Protein AF-A0A9C7PQ02-F1 (afdb_monomer_lite)

Foldseek 3Di:
DFDDLVHDQVVVVVVVCVVCVVVVHDDWDFPDDDRVRRDTDTHDPDDDDPPD

Structure (mmCIF, N/CA/C/O backbone):
data_AF-A0A9C7PQ02-F1
#
_entry.id   AF-A0A9C7PQ02-F1
#
loop_
_atom_site.group_PDB
_atom_site.id
_atom_site.type_symbol
_atom_site.label_atom_id
_atom_site.label_alt_id
_atom_site.label_comp_id
_atom_site.label_asym_id
_atom_site.label_entity_id
_atom_site.label_seq_id
_atom_site.pdbx_PDB_ins_code
_atom_site.Cartn_x
_atom_site.Cartn_y
_atom_site.Cartn_z
_atom_site.occupancy
_atom_site.B_iso_or_equiv
_atom_site.auth_seq_id
_atom_site.auth_comp_id
_atom_site.auth_asym_id
_atom_site.auth_atom_id
_atom_site.pdbx_PDB_model_num
ATOM 1 N N . MET A 1 1 ? -3.179 -6.277 3.731 1.00 84.94 1 MET A N 1
ATOM 2 C CA . MET A 1 1 ? -2.734 -5.348 4.789 1.00 84.94 1 MET A CA 1
ATOM 3 C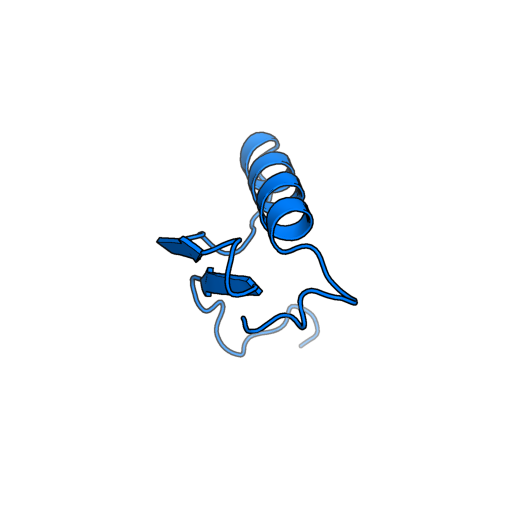 C . MET A 1 1 ? -3.867 -5.200 5.788 1.00 84.94 1 MET A C 1
ATOM 5 O O . MET A 1 1 ? -5.015 -5.163 5.359 1.00 84.94 1 MET A O 1
ATOM 9 N N . ASP A 1 2 ? -3.533 -5.158 7.073 1.00 88.69 2 ASP A N 1
ATOM 10 C CA . ASP A 1 2 ? -4.468 -4.971 8.186 1.00 88.69 2 ASP A CA 1
ATOM 11 C C . ASP A 1 2 ? -4.011 -3.741 8.974 1.00 88.69 2 ASP A C 1
ATOM 13 O O . ASP A 1 2 ? -2.880 -3.714 9.468 1.00 88.69 2 ASP A O 1
ATOM 17 N N . ALA A 1 3 ? -4.836 -2.698 8.975 1.00 85.81 3 ALA A N 1
ATOM 18 C CA . ALA A 1 3 ? -4.509 -1.387 9.508 1.00 85.81 3 ALA A CA 1
ATOM 19 C C . ALA A 1 3 ? -5.443 -1.054 10.680 1.00 85.81 3 ALA A C 1
ATOM 21 O O . ALA A 1 3 ? -6.660 -0.966 10.496 1.00 85.81 3 ALA A O 1
ATOM 22 N N . PRO A 1 4 ? -4.906 -0.808 11.887 1.00 85.75 4 PRO A N 1
ATOM 23 C CA . PRO A 1 4 ? -5.716 -0.353 13.006 1.00 85.75 4 PRO A CA 1
ATOM 24 C C . PRO A 1 4 ? -6.399 0.981 12.670 1.00 85.75 4 PRO A C 1
ATOM 26 O O . PRO A 1 4 ? -5.727 1.998 12.494 1.00 85.75 4 PRO A O 1
ATOM 29 N N . LEU A 1 5 ? -7.735 0.984 12.639 1.00 81.88 5 LEU A N 1
ATOM 30 C CA . LEU A 1 5 ? -8.567 2.121 12.209 1.00 81.88 5 LEU A CA 1
ATOM 31 C C . LEU A 1 5 ? -8.268 3.442 12.931 1.00 81.88 5 LEU A C 1
ATOM 33 O O . LEU A 1 5 ? -8.426 4.516 12.358 1.00 81.88 5 LEU A O 1
ATOM 37 N N . GLU A 1 6 ? -7.853 3.376 14.197 1.00 85.69 6 GLU A N 1
ATOM 38 C CA . GLU A 1 6 ? -7.554 4.569 15.002 1.00 85.69 6 GLU A CA 1
ATOM 39 C C . GLU A 1 6 ? -6.201 5.211 14.665 1.00 85.69 6 GLU A C 1
ATOM 41 O O . GLU A 1 6 ? -5.929 6.338 15.081 1.00 85.69 6 GLU A O 1
ATOM 46 N N . LEU A 1 7 ? -5.341 4.497 13.939 1.00 86.00 7 LEU A N 1
ATOM 47 C CA . LEU A 1 7 ? -3.952 4.882 13.700 1.00 86.00 7 LEU A CA 1
ATOM 48 C C . LEU A 1 7 ? -3.651 5.080 12.215 1.00 86.00 7 LEU A C 1
ATOM 50 O O . LEU A 1 7 ? -2.848 5.948 11.872 1.00 86.00 7 LEU A O 1
ATOM 54 N N . GLU A 1 8 ? -4.285 4.303 11.338 1.00 86.06 8 GLU A N 1
ATOM 55 C CA . GLU A 1 8 ? -3.961 4.267 9.917 1.00 86.06 8 GLU A CA 1
ATOM 56 C C . GLU A 1 8 ? -5.219 4.261 9.040 1.00 86.06 8 GLU A C 1
ATOM 58 O O . GLU A 1 8 ? -6.106 3.423 9.178 1.00 86.06 8 GLU A O 1
ATOM 63 N N . ASP A 1 9 ? -5.268 5.193 8.083 1.00 88.38 9 ASP A N 1
ATOM 64 C CA . ASP A 1 9 ? -6.303 5.239 7.050 1.00 88.38 9 ASP A CA 1
ATOM 65 C C . ASP A 1 9 ? -5.809 4.532 5.781 1.00 88.38 9 ASP A C 1
ATOM 67 O O . ASP A 1 9 ? -5.023 5.073 4.995 1.00 88.38 9 ASP A O 1
ATOM 71 N N . VAL A 1 10 ? -6.327 3.328 5.551 1.00 90.44 10 VAL A N 1
ATOM 72 C CA . VAL A 1 10 ? -6.097 2.524 4.339 1.00 90.44 10 VAL A CA 1
ATOM 73 C C . VAL A 1 10 ? -6.501 3.241 3.044 1.00 90.44 10 VAL A C 1
ATOM 75 O O . VAL A 1 10 ? -5.937 2.970 1.980 1.00 90.44 10 VAL A O 1
ATOM 78 N N . GLY A 1 11 ? -7.398 4.229 3.111 1.00 90.69 11 GLY A N 1
ATOM 79 C CA . GLY A 1 11 ? -7.719 5.106 1.987 1.00 90.69 11 GLY A CA 1
ATOM 80 C C . GLY A 1 11 ? -6.525 5.949 1.520 1.00 90.69 11 GLY A C 1
ATOM 81 O O . GLY A 1 11 ? -6.398 6.225 0.320 1.00 90.69 11 GLY A O 1
ATOM 82 N N . GLN A 1 12 ? -5.598 6.310 2.418 1.00 92.19 12 GLN A N 1
ATOM 83 C CA . GLN A 1 12 ? -4.367 7.017 2.039 1.00 92.19 12 GLN A CA 1
ATOM 84 C C . GLN A 1 12 ? -3.439 6.124 1.217 1.00 92.19 12 GLN A C 1
ATOM 86 O O . GLN A 1 12 ? -2.894 6.586 0.211 1.00 92.19 12 GLN A O 1
ATOM 91 N N . PHE A 1 13 ? -3.305 4.845 1.586 1.00 93.44 13 PHE A N 1
ATOM 92 C CA . PHE A 1 13 ? -2.546 3.876 0.793 1.00 93.44 13 PHE A CA 1
ATOM 93 C C . PHE A 1 13 ? -3.110 3.800 -0.629 1.00 93.44 13 PHE A C 1
ATOM 95 O O . PHE A 1 13 ? -2.374 3.975 -1.603 1.00 93.44 13 PHE A O 1
ATOM 102 N N . ALA A 1 14 ? -4.434 3.653 -0.751 1.00 92.62 14 ALA A N 1
ATOM 103 C CA . ALA A 1 14 ? -5.102 3.572 -2.045 1.00 92.62 14 ALA A CA 1
ATOM 104 C C . ALA A 1 14 ? -4.886 4.820 -2.909 1.00 92.62 14 ALA A C 1
ATOM 106 O O . ALA A 1 14 ? -4.622 4.728 -4.113 1.00 92.62 14 ALA A O 1
ATOM 107 N N . LYS A 1 15 ? -4.944 6.005 -2.298 1.00 95.06 15 LYS A N 1
ATOM 108 C CA . LYS A 1 15 ? -4.692 7.277 -2.981 1.00 95.06 15 LYS A CA 1
ATOM 109 C C . LYS A 1 15 ? -3.272 7.354 -3.545 1.00 95.06 15 LYS A C 1
ATOM 111 O O . LYS A 1 15 ? -3.101 7.759 -4.697 1.00 95.06 15 LYS A O 1
ATOM 116 N N . ILE A 1 16 ? -2.267 6.967 -2.761 1.00 96.19 16 ILE A N 1
ATOM 117 C CA . ILE A 1 16 ? -0.863 7.007 -3.183 1.00 96.19 16 ILE A CA 1
ATOM 118 C C . ILE A 1 16 ? -0.579 5.941 -4.246 1.00 96.19 16 ILE A C 1
ATOM 120 O O . ILE A 1 16 ? 0.004 6.274 -5.277 1.00 96.19 16 ILE A O 1
ATOM 124 N N . ALA A 1 17 ? -1.054 4.705 -4.071 1.00 96.31 17 ALA A N 1
ATOM 125 C CA . ALA A 1 17 ? -0.883 3.633 -5.057 1.00 96.31 17 ALA A CA 1
ATOM 126 C C . ALA A 1 17 ? -1.449 4.023 -6.436 1.00 96.31 17 ALA A C 1
ATOM 128 O O . ALA A 1 17 ? -0.784 3.861 -7.465 1.00 96.31 17 ALA A O 1
ATOM 129 N N . ARG A 1 18 ? -2.643 4.636 -6.462 1.00 95.00 18 ARG A N 1
ATOM 130 C CA . ARG A 1 18 ? -3.256 5.159 -7.694 1.00 95.00 18 ARG A CA 1
ATOM 131 C C . ARG A 1 18 ? -2.449 6.296 -8.310 1.00 95.00 18 ARG A C 1
ATOM 133 O O . ARG A 1 18 ? -2.300 6.332 -9.528 1.00 95.00 18 ARG A O 1
ATOM 140 N N . HIS A 1 19 ? -1.923 7.210 -7.494 1.00 97.81 19 HIS A N 1
ATOM 141 C CA . HIS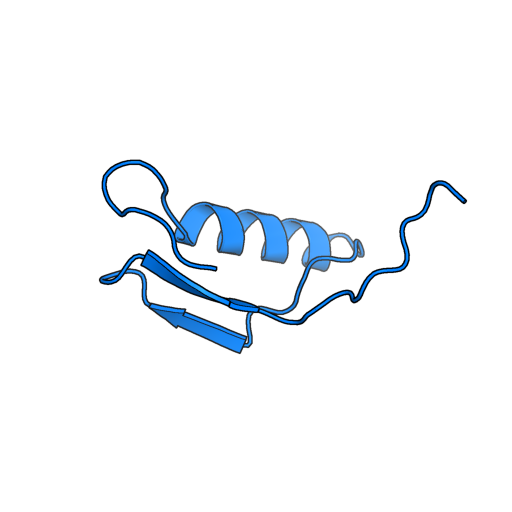 A 1 19 ? -1.087 8.304 -7.985 1.00 97.81 19 HIS A CA 1
ATOM 142 C C . HIS A 1 19 ? 0.199 7.788 -8.643 1.00 97.81 19 HIS A C 1
ATOM 144 O O . HIS A 1 19 ? 0.500 8.188 -9.765 1.00 97.81 19 HIS A O 1
ATOM 150 N N . LEU A 1 20 ? 0.913 6.871 -7.983 1.00 98.12 20 LEU A N 1
ATOM 151 C CA . LEU A 1 20 ? 2.139 6.258 -8.503 1.00 98.12 20 LEU A CA 1
ATOM 152 C C . LEU A 1 20 ? 1.881 5.543 -9.834 1.00 98.12 20 LEU A C 1
ATOM 154 O O . LEU A 1 20 ? 2.574 5.794 -10.819 1.00 98.12 20 LEU A O 1
ATOM 158 N N . THR A 1 21 ? 0.824 4.733 -9.889 1.00 96.94 21 THR A N 1
ATOM 159 C CA . THR A 1 21 ? 0.436 4.017 -11.111 1.00 96.94 21 THR A CA 1
ATOM 160 C C . THR A 1 21 ? 0.087 4.983 -12.247 1.00 96.94 21 THR A C 1
ATOM 162 O O . THR A 1 21 ? 0.507 4.782 -13.385 1.00 96.94 21 THR A O 1
ATOM 165 N N . ALA A 1 22 ? -0.621 6.079 -11.949 1.00 97.56 22 ALA A N 1
ATOM 166 C CA . ALA A 1 22 ? -0.995 7.087 -12.943 1.00 97.56 22 ALA A CA 1
ATOM 167 C C . ALA A 1 22 ? 0.209 7.815 -13.566 1.00 97.56 22 ALA A C 1
ATOM 169 O O . ALA A 1 22 ? 0.111 8.281 -14.700 1.00 97.56 22 ALA A O 1
ATOM 170 N N . VAL A 1 23 ? 1.341 7.903 -12.858 1.00 98.31 23 VAL A N 1
ATOM 171 C CA . VAL A 1 23 ? 2.590 8.494 -13.376 1.00 98.31 23 VAL A CA 1
ATOM 172 C C . VAL A 1 23 ? 3.561 7.453 -13.949 1.00 98.31 23 VAL A C 1
ATOM 174 O O . VAL A 1 23 ? 4.704 7.782 -14.258 1.00 98.31 23 VAL A O 1
ATOM 177 N N . GLY A 1 24 ? 3.119 6.202 -14.119 1.00 97.56 24 GLY A N 1
ATOM 178 C CA . GLY A 1 24 ? 3.911 5.122 -14.715 1.00 97.56 24 GLY A CA 1
ATOM 179 C C . GLY A 1 24 ? 4.870 4.420 -13.750 1.00 97.56 24 GLY A C 1
ATOM 180 O O . GLY A 1 24 ? 5.724 3.654 -14.195 1.00 97.56 24 GLY A O 1
ATOM 181 N N . LEU A 1 25 ? 4.746 4.662 -12.442 1.00 97.06 25 LEU A N 1
ATOM 182 C CA . LEU A 1 25 ? 5.485 3.930 -11.416 1.00 97.06 25 LEU A CA 1
ATOM 183 C C . LEU A 1 25 ? 4.730 2.660 -11.006 1.00 97.06 25 LEU A C 1
ATOM 185 O O . LEU A 1 25 ? 3.512 2.562 -11.134 1.00 97.06 25 LEU A O 1
ATOM 189 N N . LYS A 1 26 ? 5.473 1.678 -10.494 1.00 94.19 26 LYS A N 1
ATOM 190 C CA . LYS A 1 26 ? 4.922 0.424 -9.969 1.00 94.19 26 LYS A CA 1
ATOM 191 C C . LYS A 1 26 ? 4.498 0.606 -8.507 1.00 94.19 26 LYS A C 1
ATOM 193 O O . LYS A 1 26 ? 5.306 1.026 -7.683 1.00 94.19 26 LYS A O 1
ATOM 198 N N . ALA A 1 27 ? 3.255 0.255 -8.199 1.00 96.62 27 ALA A N 1
ATOM 199 C CA . ALA A 1 27 ? 2.714 0.091 -6.849 1.00 96.62 27 ALA A CA 1
ATOM 200 C C . ALA A 1 27 ? 1.871 -1.200 -6.816 1.00 96.62 27 ALA A C 1
ATOM 202 O O . ALA A 1 27 ? 1.426 -1.611 -7.891 1.00 96.62 27 ALA A O 1
ATOM 203 N N . PRO A 1 28 ? 1.681 -1.849 -5.649 1.00 96.12 28 PRO A N 1
ATOM 204 C CA . PRO A 1 28 ? 0.870 -3.061 -5.568 1.00 96.12 28 PRO A CA 1
ATOM 205 C C . PRO A 1 28 ? -0.551 -2.804 -6.066 1.00 96.12 28 PRO A C 1
ATOM 207 O O . PRO A 1 28 ? -1.164 -1.796 -5.689 1.00 96.12 28 PRO A O 1
ATOM 210 N N . GLU A 1 29 ? -1.079 -3.697 -6.902 1.00 95.56 29 GLU A N 1
ATOM 211 C CA . GLU A 1 29 ? -2.494 -3.663 -7.269 1.00 95.56 29 GLU A CA 1
ATOM 212 C C . GLU 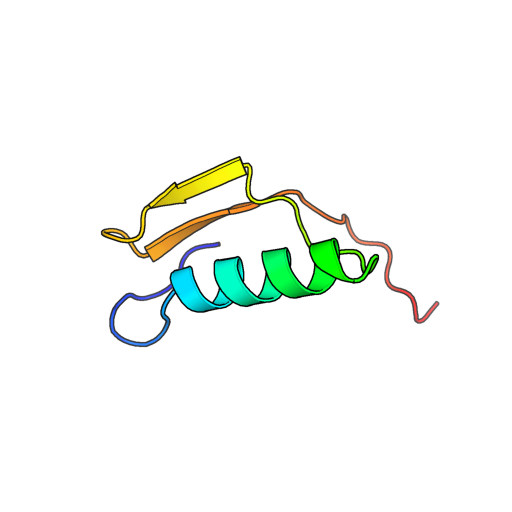A 1 29 ? -3.374 -3.816 -6.019 1.00 95.56 29 GLU A C 1
ATOM 214 O O . GLU A 1 29 ? -3.081 -4.605 -5.121 1.00 95.56 29 GLU A O 1
ATOM 219 N N . ILE A 1 30 ? -4.467 -3.052 -5.964 1.00 95.50 30 ILE A N 1
ATOM 220 C CA . ILE A 1 30 ? -5.488 -3.167 -4.919 1.00 95.50 30 ILE A CA 1
ATOM 221 C C . ILE A 1 30 ? -6.607 -4.030 -5.483 1.00 95.50 30 ILE A C 1
ATOM 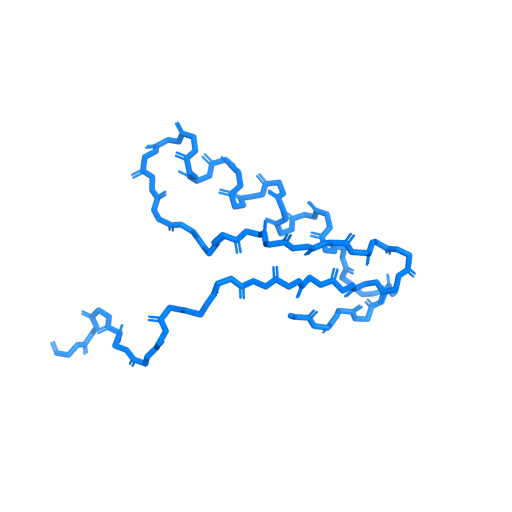223 O O . ILE A 1 30 ? -7.367 -3.572 -6.336 1.00 95.50 30 ILE A O 1
ATOM 227 N N . ILE A 1 31 ? -6.678 -5.271 -5.013 1.00 96.69 31 ILE A N 1
ATOM 228 C CA . ILE A 1 31 ? -7.652 -6.269 -5.461 1.00 96.69 31 ILE A CA 1
ATOM 229 C C . ILE A 1 31 ? -8.997 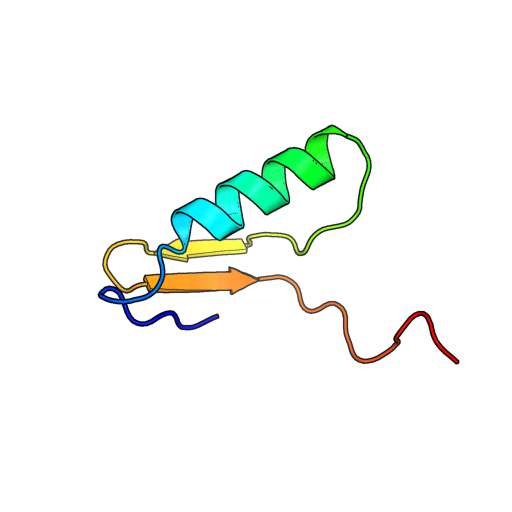-6.038 -4.768 1.00 96.69 31 ILE A C 1
ATOM 231 O O . ILE A 1 31 ? -10.042 -6.133 -5.407 1.00 96.69 31 ILE A O 1
ATOM 235 N N . ASP A 1 32 ? -8.969 -5.725 -3.470 1.00 94.88 32 ASP A N 1
ATOM 236 C CA . ASP A 1 32 ? -10.164 -5.440 -2.676 1.00 94.88 32 ASP A CA 1
ATOM 237 C C . ASP A 1 32 ? -9.851 -4.479 -1.520 1.00 94.88 32 ASP A C 1
ATOM 239 O O . ASP A 1 32 ? -8.693 -4.329 -1.106 1.00 94.88 32 ASP A O 1
ATOM 243 N N . PHE A 1 33 ? -10.879 -3.809 -1.009 1.00 92.12 33 PHE A N 1
ATOM 244 C CA . PHE A 1 33 ? -10.757 -2.757 -0.008 1.00 92.12 33 PHE A CA 1
ATOM 245 C C . PHE A 1 33 ? -11.984 -2.683 0.894 1.00 92.12 33 PHE A C 1
ATOM 247 O O . PHE A 1 33 ? -13.104 -2.506 0.417 1.00 92.12 33 PHE A O 1
ATOM 254 N N . ASP A 1 34 ? -11.740 -2.696 2.202 1.00 91.94 34 ASP A N 1
ATOM 255 C CA . ASP A 1 34 ? -12.762 -2.484 3.216 1.00 91.94 34 ASP A CA 1
ATOM 256 C C . ASP A 1 34 ? -12.291 -1.433 4.227 1.00 91.94 34 ASP A C 1
ATOM 258 O O . ASP A 1 34 ? -11.507 -1.702 5.140 1.00 91.94 34 ASP A O 1
ATOM 262 N N . GLN A 1 35 ? -12.759 -0.198 4.039 1.00 86.88 35 GLN A N 1
ATOM 263 C CA . GLN A 1 35 ? -12.386 0.924 4.897 1.00 86.88 35 GLN A CA 1
ATOM 264 C C . GLN A 1 35 ? -12.974 0.815 6.302 1.00 86.88 35 GLN A C 1
ATOM 266 O O . GLN A 1 35 ? -12.367 1.318 7.243 1.00 86.88 35 GLN A O 1
ATOM 271 N N . GLU A 1 36 ? -14.151 0.203 6.443 1.00 89.56 36 GLU A N 1
ATOM 272 C CA . GLU A 1 36 ? -14.831 0.093 7.734 1.00 89.56 36 GLU A CA 1
ATOM 273 C C . GLU A 1 36 ? -14.032 -0.791 8.686 1.00 89.56 36 GLU A C 1
ATOM 275 O O . GLU A 1 36 ? -13.980 -0.510 9.880 1.00 89.56 36 GLU A O 1
ATOM 280 N N . TYR A 1 37 ? -13.357 -1.805 8.144 1.00 91.19 37 TYR A N 1
ATOM 281 C CA . TYR A 1 37 ? -12.521 -2.724 8.910 1.00 91.19 37 TYR A CA 1
ATOM 282 C C . TYR A 1 37 ? -11.017 -2.456 8.793 1.00 91.19 37 TYR A C 1
ATOM 284 O O . TYR A 1 37 ? -10.237 -3.146 9.441 1.00 91.19 37 TYR A O 1
ATOM 292 N N . GLY A 1 38 ? -10.590 -1.464 8.006 1.00 91.69 38 GLY A N 1
ATOM 293 C CA . GLY A 1 38 ? -9.171 -1.124 7.872 1.00 91.69 38 GLY A CA 1
ATOM 294 C C . GLY A 1 38 ? -8.384 -2.160 7.066 1.00 91.69 38 GLY A C 1
ATOM 295 O O . GLY A 1 38 ? -7.204 -2.392 7.323 1.00 91.69 38 GLY A O 1
ATOM 296 N N . LEU A 1 39 ? -9.027 -2.802 6.087 1.00 93.75 39 LEU A N 1
ATOM 297 C CA . LEU A 1 39 ? -8.459 -3.913 5.329 1.00 93.75 39 LEU A CA 1
ATOM 298 C C . LEU A 1 39 ? -8.200 -3.551 3.864 1.00 93.75 39 LEU A C 1
ATOM 300 O O . LEU A 1 39 ? -8.984 -2.871 3.200 1.00 93.75 39 LEU A O 1
ATOM 304 N N . LEU A 1 40 ? -7.095 -4.081 3.341 1.00 95.00 40 LEU A N 1
ATOM 305 C CA . LEU A 1 40 ? -6.740 -4.050 1.921 1.00 95.00 40 LEU A CA 1
ATOM 306 C C . LEU A 1 40 ? -6.259 -5.429 1.475 1.00 95.00 40 LEU A C 1
ATOM 308 O O . LEU A 1 40 ? -5.337 -5.992 2.080 1.00 95.00 40 LEU A O 1
ATOM 312 N N . LEU A 1 41 ? -6.806 -5.928 0.372 1.00 95.62 41 LEU A N 1
ATOM 313 C CA . LEU A 1 41 ? -6.244 -7.059 -0.355 1.00 95.62 41 LEU A CA 1
ATOM 314 C C . LEU A 1 41 ? -5.359 -6.525 -1.482 1.00 95.62 41 LEU A C 1
ATOM 316 O O . LEU A 1 41 ? -5.826 -5.784 -2.346 1.00 95.62 41 LEU A O 1
ATOM 320 N N . LEU A 1 42 ? -4.078 -6.884 -1.447 1.00 96.44 42 LEU A N 1
ATOM 321 C CA . LEU A 1 42 ? -3.053 -6.334 -2.330 1.00 96.44 42 LEU A CA 1
ATOM 322 C C . LEU A 1 42 ? -2.362 -7.446 -3.122 1.00 96.44 42 LEU A C 1
ATOM 324 O O . LEU A 1 42 ? -2.239 -8.568 -2.630 1.00 96.44 42 LEU A O 1
ATOM 328 N N . GLU A 1 43 ? -1.880 -7.108 -4.317 1.00 97.00 43 GLU A N 1
ATOM 329 C CA . GLU A 1 43 ? -0.854 -7.883 -5.020 1.00 97.00 43 GLU A CA 1
ATOM 330 C C . GLU A 1 43 ? 0.389 -8.053 -4.135 1.00 97.00 43 GLU A C 1
ATOM 332 O O . GLU A 1 43 ? 0.794 -7.136 -3.416 1.00 97.00 43 GLU A O 1
ATOM 337 N N . ASP A 1 44 ? 1.009 -9.227 -4.224 1.00 95.25 44 ASP A N 1
ATOM 338 C CA . ASP A 1 44 ? 2.300 -9.502 -3.606 1.00 95.25 44 ASP A CA 1
ATOM 339 C C . ASP A 1 44 ? 3.429 -9.256 -4.619 1.00 95.25 44 ASP A C 1
ATOM 341 O O . ASP A 1 44 ? 3.441 -9.830 -5.710 1.00 95.25 44 ASP A O 1
ATOM 345 N N . PHE A 1 45 ? 4.388 -8.404 -4.258 1.00 94.00 45 PHE A N 1
ATOM 346 C CA . PHE A 1 45 ? 5.583 -8.133 -5.064 1.00 94.00 45 PHE A CA 1
ATOM 347 C C . PHE A 1 45 ? 6.651 -9.230 -4.965 1.00 94.00 45 PHE A C 1
ATOM 349 O O . PHE A 1 45 ? 7.636 -9.190 -5.706 1.00 94.00 45 PHE A O 1
ATOM 356 N N . GLY A 1 46 ? 6.461 -10.213 -4.086 1.00 93.31 46 GLY A N 1
ATOM 357 C CA . GLY A 1 46 ? 7.453 -11.228 -3.773 1.00 93.31 46 GLY A CA 1
ATOM 358 C C . GLY A 1 46 ? 8.637 -10.661 -2.986 1.00 93.31 46 GLY A C 1
ATOM 359 O O . GLY A 1 46 ? 8.575 -9.579 -2.403 1.00 93.31 46 GLY A O 1
ATOM 360 N N . ASP A 1 47 ? 9.745 -11.404 -2.987 1.00 93.94 47 ASP A N 1
ATOM 361 C CA . ASP A 1 47 ? 10.876 -11.176 -2.073 1.00 93.94 47 ASP A CA 1
ATOM 362 C C . ASP A 1 47 ? 12.118 -10.539 -2.732 1.00 93.94 47 ASP A C 1
ATOM 364 O O . ASP A 1 47 ? 13.151 -10.324 -2.086 1.00 93.94 47 ASP A O 1
ATOM 368 N N . ASP A 1 48 ? 12.066 -10.259 -4.036 1.00 91.31 48 ASP A N 1
ATOM 369 C CA . ASP A 1 48 ? 13.200 -9.701 -4.773 1.00 91.31 48 ASP A CA 1
ATOM 370 C C . ASP A 1 48 ? 13.283 -8.178 -4.585 1.00 91.31 48 ASP A C 1
ATOM 372 O O . ASP A 1 48 ? 12.512 -7.405 -5.152 1.00 91.31 48 ASP A O 1
ATOM 376 N N . THR A 1 49 ? 14.264 -7.726 -3.799 1.00 90.00 49 THR A N 1
ATOM 377 C CA . THR A 1 49 ? 14.541 -6.298 -3.594 1.00 90.00 49 THR A CA 1
ATOM 378 C C . THR A 1 49 ? 15.557 -5.761 -4.606 1.00 90.00 49 THR A C 1
ATOM 380 O O . THR A 1 49 ? 16.401 -6.487 -5.132 1.00 90.00 49 THR A O 1
ATOM 383 N N . PHE A 1 50 ? 15.526 -4.448 -4.851 1.00 85.12 50 PHE A N 1
ATOM 384 C CA . PHE A 1 50 ? 16.438 -3.774 -5.786 1.00 85.12 50 PHE A CA 1
ATOM 385 C C . PHE A 1 50 ? 17.911 -3.721 -5.336 1.00 85.12 50 PHE A C 1
ATOM 387 O O . PHE A 1 50 ? 18.761 -3.297 -6.112 1.00 85.12 50 PHE A O 1
ATOM 394 N N . THR A 1 51 ? 18.231 -4.093 -4.094 1.00 85.75 51 THR A N 1
ATOM 395 C CA . THR A 1 51 ? 19.546 -3.855 -3.468 1.00 85.75 51 THR A CA 1
ATOM 396 C C . THR A 1 51 ? 20.430 -5.102 -3.398 1.00 85.75 51 THR A C 1
ATOM 398 O O . THR A 1 51 ? 21.156 -5.274 -2.418 1.00 85.75 51 THR A O 1
ATOM 401 N N . ARG A 1 52 ? 20.340 -5.996 -4.383 1.00 59.19 52 ARG A N 1
ATOM 402 C CA . ARG A 1 52 ? 21.252 -7.144 -4.487 1.00 59.19 52 ARG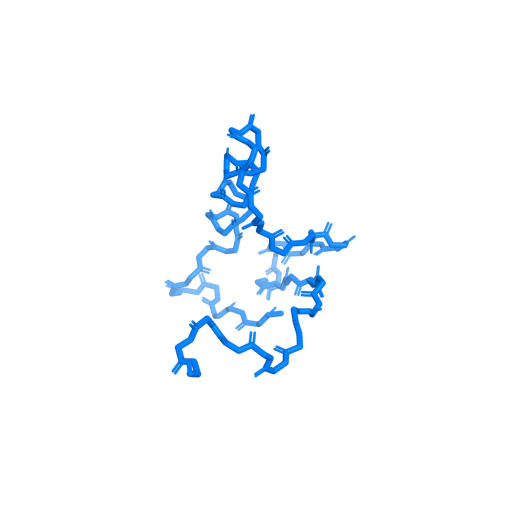 A CA 1
ATOM 403 C C . ARG A 1 52 ? 22.586 -6.759 -5.116 1.00 59.19 52 ARG A C 1
ATOM 405 O O . ARG A 1 52 ? 22.575 -5.961 -6.077 1.00 59.19 52 ARG A O 1
#

Radius of gyration: 12.3 Å; chains: 1; bounding box: 36×20×30 Å

Sequence (52 aa):
MDAPLELEDVGQFAKIARHLTAVGLKAPEIIDFDQEYGLLLLEDFGDDTFTR

Secondary structure (DSSP, 8-state):
-B--TTT--HHHHHHHHHHHHHTT-----EEEEETTTTEEEE----S--TT-

pLDDT: mean 91.87, std 6.26, range [59.19, 98.31]